Protein AF-A0A7W1AZU7-F1 (afdb_monomer_lite)

Secondary structure (DSSP, 8-state):
--HHHHHTTS-HHHHHHHHHHHHHHHHHHHHHHT-GGGHHHHHHHHHHHHHHHHHHHHHHTT--TT-SS--HHHHHHHHHHHHHHH-

pLDDT: mean 87.55, std 6.17, range [61.31, 94.06]

Foldseek 3Di:
DDPVVVLVPADPQQNVLVVVLVVLLVVQQVVLVVPVVCSLVSSLVSLQVQLVVLVVVCVVVVPDCDDPHDGSNNSSVVSVVVSVVSD

Sequence (87 aa):
MSFEQFWARLDTGSQLAMRRLGLRLASIIALAALSPGAFIAVLQTFLFLSAGLCGALALMMREQFRGRSLNHWDESVTLFGCWALIA

Radius of gyration: 14.22 Å; chains: 1; bounding box: 34×28×34 Å

Structure (mmCIF, N/CA/C/O backbone):
data_AF-A0A7W1AZU7-F1
#
_entry.id   AF-A0A7W1AZU7-F1
#
loop_
_atom_site.group_PDB
_atom_site.id
_atom_site.type_symbol
_atom_site.label_atom_id
_atom_site.label_alt_id
_atom_site.label_comp_id
_atom_site.label_asym_id
_atom_site.label_entity_id
_atom_site.label_seq_id
_atom_site.pdbx_PDB_ins_code
_atom_site.Cartn_x
_atom_site.Cartn_y
_atom_site.Cartn_z
_atom_site.occupancy
_atom_site.B_iso_or_equiv
_atom_site.auth_seq_id
_atom_site.auth_comp_id
_atom_site.auth_asym_id
_atom_site.auth_atom_id
_atom_site.pdbx_PDB_model_num
ATOM 1 N N . MET A 1 1 ? -22.163 15.168 -4.750 1.00 61.31 1 MET A N 1
ATOM 2 C CA . MET A 1 1 ? -21.588 15.355 -3.399 1.00 61.31 1 MET A CA 1
ATOM 3 C C . MET A 1 1 ? -20.151 15.806 -3.583 1.00 61.31 1 MET A C 1
ATOM 5 O O . MET A 1 1 ? -19.455 15.159 -4.353 1.00 61.31 1 MET A O 1
ATOM 9 N N . SER A 1 2 ? -19.741 16.934 -2.996 1.00 85.00 2 SER A N 1
ATOM 10 C CA . SER A 1 2 ? -18.371 17.445 -3.174 1.00 85.00 2 SER A CA 1
ATOM 11 C C . SER A 1 2 ? -17.370 16.639 -2.337 1.00 85.00 2 SER A C 1
ATOM 13 O O . SER A 1 2 ? -17.729 16.163 -1.259 1.00 85.00 2 SER A O 1
ATOM 15 N N . PHE A 1 3 ? -16.127 16.496 -2.808 1.00 78.56 3 PHE A N 1
ATOM 16 C CA . PHE A 1 3 ? -15.051 15.794 -2.093 1.00 78.56 3 PHE A CA 1
ATOM 17 C C . PHE A 1 3 ? -14.829 16.367 -0.686 1.00 78.56 3 PHE A C 1
ATOM 19 O O . PHE A 1 3 ? -14.742 15.621 0.282 1.00 78.56 3 PHE A O 1
ATOM 26 N N . GLU A 1 4 ? -14.869 17.692 -0.561 1.00 85.25 4 GLU A N 1
ATOM 27 C CA . GLU A 1 4 ? -14.779 18.419 0.712 1.00 85.25 4 GLU A CA 1
ATOM 28 C C . GLU A 1 4 ? -15.886 17.999 1.696 1.00 85.25 4 GLU A C 1
ATOM 30 O O . GLU A 1 4 ? -15.645 17.754 2.876 1.00 85.25 4 GLU A O 1
ATOM 35 N N . GLN A 1 5 ? -17.118 17.852 1.196 1.00 84.69 5 GLN A N 1
ATOM 36 C CA . GLN A 1 5 ? -18.277 17.450 2.001 1.00 84.69 5 GLN A CA 1
ATOM 37 C C . GLN A 1 5 ? -18.217 15.974 2.399 1.00 84.69 5 GLN A C 1
ATOM 39 O O . GLN A 1 5 ? -18.712 15.598 3.460 1.00 84.69 5 GLN A O 1
ATOM 44 N N . PHE A 1 6 ? -17.646 15.130 1.539 1.00 84.12 6 PHE A N 1
ATOM 45 C CA . PHE A 1 6 ? -17.374 13.734 1.855 1.00 84.12 6 PHE A CA 1
ATOM 46 C C . PHE A 1 6 ? -16.300 13.627 2.942 1.00 84.12 6 PHE A C 1
ATOM 48 O O . PHE A 1 6 ? -16.520 12.954 3.946 1.00 84.12 6 PHE A O 1
ATOM 55 N N . TRP A 1 7 ? -15.193 14.358 2.791 1.00 81.12 7 TRP A N 1
ATOM 56 C CA . TRP A 1 7 ? -14.097 14.379 3.754 1.00 81.12 7 TRP A CA 1
ATOM 57 C C . TRP A 1 7 ? -14.552 14.865 5.133 1.00 81.12 7 TRP A C 1
ATOM 59 O O . TRP A 1 7 ? -14.272 14.222 6.141 1.00 81.12 7 TRP A O 1
ATOM 69 N N . ALA A 1 8 ? -15.340 15.942 5.176 1.00 84.25 8 ALA A N 1
ATOM 70 C CA . ALA A 1 8 ? -15.891 16.490 6.414 1.00 84.25 8 ALA A CA 1
ATOM 71 C C . ALA A 1 8 ? -16.858 15.540 7.148 1.00 84.25 8 ALA A C 1
ATOM 73 O O . ALA A 1 8 ? -17.127 15.740 8.330 1.00 84.25 8 ALA A O 1
ATOM 74 N N . ARG A 1 9 ? -17.394 14.512 6.473 1.00 83.56 9 ARG A N 1
ATOM 75 C CA . ARG A 1 9 ? -18.275 13.500 7.082 1.00 83.56 9 ARG A CA 1
ATOM 76 C C . ARG A 1 9 ? -17.532 12.295 7.653 1.00 83.56 9 ARG A C 1
ATOM 78 O O . ARG A 1 9 ? -18.153 11.503 8.360 1.00 83.56 9 ARG A O 1
ATOM 85 N N . LEU A 1 10 ? -16.251 12.126 7.337 1.00 82.00 10 LEU A N 1
ATOM 86 C CA . LEU A 1 10 ? -15.451 11.020 7.850 1.00 82.00 10 LEU A CA 1
ATOM 87 C C . LEU A 1 10 ? -15.023 11.292 9.292 1.00 82.00 10 LEU A C 1
ATOM 89 O O . LEU A 1 10 ? -14.576 12.391 9.620 1.00 82.00 10 LEU A O 1
ATOM 93 N N . ASP A 1 11 ? -15.095 10.257 10.126 1.00 87.00 11 ASP A N 1
ATOM 94 C CA . ASP A 1 11 ? -14.458 10.246 11.442 1.00 87.00 11 ASP A CA 1
ATOM 95 C C . ASP A 1 11 ? -12.944 10.526 11.326 1.00 87.00 11 ASP A C 1
ATOM 97 O O . ASP A 1 11 ? -12.295 10.174 10.336 1.00 87.00 11 ASP A O 1
ATOM 101 N N . THR A 1 12 ? -12.366 11.134 12.362 1.00 85.62 12 THR A N 1
ATOM 102 C CA . THR A 1 12 ? -10.942 11.486 12.437 1.00 85.62 12 THR A CA 1
ATOM 103 C C . THR A 1 12 ? -10.029 10.274 12.219 1.00 85.62 12 THR A C 1
ATOM 105 O O . THR A 1 12 ? -9.004 10.391 11.543 1.00 85.62 12 THR A O 1
ATOM 108 N N . GLY A 1 13 ? -10.399 9.098 12.739 1.00 83.19 13 GLY A N 1
ATOM 109 C CA . GLY A 1 13 ? -9.664 7.850 12.519 1.00 83.19 13 GLY A CA 1
ATOM 110 C C . GLY A 1 13 ? -9.664 7.428 11.049 1.00 83.19 13 GLY A C 1
ATOM 111 O O . GLY A 1 13 ? -8.612 7.102 10.498 1.00 83.19 13 GLY A O 1
ATOM 112 N N . SER A 1 14 ? -10.812 7.549 10.381 1.00 84.12 14 SER A N 1
ATOM 113 C CA . SER A 1 14 ? -10.954 7.236 8.955 1.00 84.12 14 SER A CA 1
ATOM 114 C C . SER A 1 14 ? -10.168 8.197 8.063 1.00 84.12 14 SER A C 1
ATOM 116 O O . SER A 1 14 ? -9.531 7.769 7.101 1.00 84.12 14 SER A O 1
ATOM 118 N N . GLN A 1 15 ? -10.144 9.487 8.405 1.00 87.19 15 GLN A N 1
ATOM 119 C CA . GLN A 1 15 ? -9.318 10.477 7.709 1.00 87.19 15 GLN A CA 1
ATOM 120 C C . GLN A 1 15 ? -7.822 10.153 7.826 1.00 87.19 15 GLN A C 1
ATOM 122 O O . GLN A 1 15 ? -7.076 10.262 6.849 1.00 87.19 15 GLN A O 1
ATOM 127 N N . LEU A 1 16 ? -7.372 9.734 9.013 1.00 87.25 16 LEU A N 1
ATOM 128 C CA . LEU A 1 16 ? -5.984 9.341 9.247 1.00 87.25 16 LEU A CA 1
ATOM 129 C C . LEU A 1 16 ? -5.618 8.078 8.452 1.00 87.25 16 LEU A C 1
ATOM 131 O O . LEU A 1 16 ? -4.562 8.052 7.821 1.00 87.25 16 LEU A O 1
ATOM 135 N N . ALA A 1 17 ? -6.493 7.069 8.441 1.00 86.19 17 ALA A N 1
ATOM 136 C CA . ALA A 1 17 ? -6.315 5.850 7.653 1.00 86.19 17 ALA A CA 1
ATOM 137 C C . ALA A 1 17 ? -6.210 6.161 6.152 1.00 86.19 17 ALA A C 1
ATOM 139 O O . ALA A 1 17 ? -5.244 5.766 5.503 1.00 86.19 17 ALA A O 1
ATOM 140 N N . MET A 1 18 ? -7.117 6.983 5.610 1.00 87.75 18 MET A N 1
ATOM 141 C CA . MET A 1 18 ? -7.046 7.413 4.207 1.00 87.75 18 MET A CA 1
ATOM 142 C C . MET A 1 18 ? -5.745 8.156 3.883 1.00 87.75 18 MET A C 1
ATOM 144 O O . MET A 1 18 ? -5.132 7.899 2.848 1.00 87.75 18 MET A O 1
ATOM 148 N N . ARG A 1 19 ? -5.281 9.048 4.770 1.00 89.44 19 ARG A N 1
ATOM 149 C CA . ARG A 1 19 ? -3.996 9.745 4.592 1.00 89.44 19 ARG A CA 1
ATOM 150 C C . ARG A 1 19 ? -2.816 8.775 4.585 1.00 89.44 19 ARG A C 1
ATOM 152 O O . ARG A 1 19 ? -1.958 8.883 3.712 1.00 89.44 19 ARG A O 1
ATOM 159 N N . ARG A 1 20 ? -2.766 7.818 5.519 1.00 89.69 20 ARG A N 1
ATOM 160 C CA . ARG A 1 20 ? -1.706 6.794 5.570 1.00 89.69 20 ARG A CA 1
ATOM 161 C C . ARG A 1 20 ? -1.713 5.905 4.334 1.00 89.69 20 ARG A C 1
ATOM 163 O O . ARG A 1 20 ? -0.653 5.671 3.758 1.00 89.69 20 ARG A O 1
ATOM 170 N N . LEU A 1 21 ? -2.890 5.449 3.914 1.00 90.31 21 LEU A N 1
ATOM 171 C CA . LEU A 1 21 ? -3.062 4.645 2.709 1.00 90.31 21 LEU A CA 1
ATOM 172 C C . LEU A 1 21 ? -2.584 5.404 1.465 1.00 90.31 21 LEU A C 1
ATOM 174 O O . LEU A 1 21 ? -1.806 4.864 0.682 1.00 90.31 21 LEU A O 1
ATOM 178 N N . GLY A 1 22 ? -2.983 6.672 1.325 1.00 90.94 22 GLY A N 1
ATOM 179 C CA . GLY A 1 22 ? -2.541 7.538 0.233 1.00 90.94 22 GLY A CA 1
ATOM 180 C C . GLY A 1 22 ? -1.025 7.737 0.212 1.00 90.94 22 GLY A C 1
ATOM 181 O O . GLY A 1 22 ? -0.402 7.583 -0.836 1.00 90.94 22 GLY A O 1
ATOM 182 N N . LEU A 1 23 ? -0.408 8.003 1.369 1.00 92.94 23 LEU A N 1
ATOM 183 C CA . LEU A 1 23 ? 1.048 8.142 1.485 1.00 92.94 23 LEU A CA 1
ATOM 184 C C . LEU A 1 23 ? 1.787 6.845 1.134 1.00 92.94 23 LEU A C 1
ATOM 186 O O . LEU A 1 23 ? 2.803 6.896 0.437 1.00 92.94 23 LEU A O 1
ATOM 190 N N . ARG A 1 24 ? 1.279 5.681 1.563 1.00 90.94 24 ARG A N 1
ATOM 191 C CA . ARG A 1 24 ? 1.849 4.377 1.187 1.00 90.94 24 ARG A CA 1
ATOM 192 C C . ARG A 1 24 ? 1.767 4.153 -0.316 1.00 90.94 24 ARG A C 1
ATOM 194 O O . ARG A 1 24 ? 2.789 3.854 -0.920 1.00 90.94 24 ARG A O 1
ATOM 201 N N . LEU A 1 25 ? 0.595 4.343 -0.924 1.00 90.06 25 LEU A N 1
ATOM 202 C CA . LEU A 1 25 ? 0.417 4.188 -2.372 1.00 90.06 25 LEU A CA 1
ATOM 203 C C . LEU A 1 25 ? 1.342 5.121 -3.159 1.00 90.06 25 LEU A C 1
ATOM 205 O O . LEU A 1 25 ? 2.031 4.664 -4.067 1.00 90.06 25 LEU A O 1
ATOM 209 N N . ALA A 1 26 ? 1.427 6.396 -2.772 1.00 93.56 26 ALA A N 1
ATOM 210 C CA . ALA A 1 26 ? 2.334 7.353 -3.401 1.00 93.56 26 ALA A CA 1
ATOM 211 C C . ALA A 1 26 ? 3.802 6.909 -3.294 1.00 93.56 26 ALA A C 1
ATOM 213 O O . ALA A 1 26 ? 4.534 6.962 -4.280 1.00 93.56 26 ALA A O 1
ATOM 214 N N . SER A 1 27 ? 4.215 6.410 -2.125 1.00 92.88 27 SER A N 1
ATOM 215 C CA . SER A 1 27 ? 5.576 5.904 -1.899 1.00 92.88 27 SER A CA 1
ATOM 216 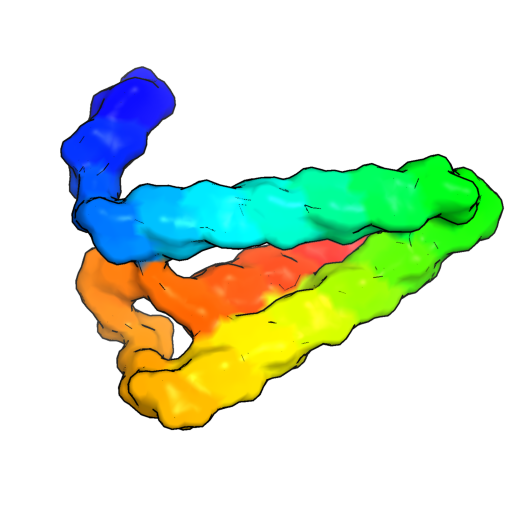C C . SER A 1 27 ? 5.876 4.668 -2.749 1.00 92.88 27 SER A C 1
ATOM 218 O O . SER A 1 27 ? 6.934 4.586 -3.363 1.00 92.88 27 SER A O 1
ATOM 220 N N . ILE A 1 28 ? 4.935 3.725 -2.831 1.00 92.81 28 ILE A N 1
ATOM 221 C CA . ILE A 1 28 ? 5.061 2.499 -3.630 1.00 92.81 28 ILE A CA 1
ATOM 222 C C . ILE A 1 28 ? 5.182 2.835 -5.123 1.00 92.81 28 ILE A C 1
ATOM 224 O O . ILE A 1 28 ? 6.063 2.307 -5.799 1.00 92.81 28 ILE A O 1
ATOM 228 N N . ILE A 1 29 ? 4.351 3.752 -5.627 1.00 92.38 29 ILE A N 1
ATOM 229 C CA . ILE A 1 29 ? 4.405 4.211 -7.022 1.00 92.38 29 ILE A CA 1
ATOM 230 C C . ILE A 1 29 ? 5.728 4.930 -7.304 1.00 92.38 29 ILE A C 1
ATOM 232 O O . ILE A 1 29 ? 6.362 4.656 -8.321 1.00 92.38 29 ILE A O 1
ATOM 236 N N . ALA A 1 30 ? 6.169 5.814 -6.405 1.00 93.38 30 ALA A N 1
ATOM 237 C CA . ALA A 1 30 ? 7.434 6.528 -6.551 1.00 93.38 30 ALA A CA 1
ATOM 238 C C . ALA A 1 30 ? 8.631 5.567 -6.587 1.00 93.38 30 ALA A C 1
ATOM 240 O O . ALA A 1 30 ? 9.504 5.715 -7.437 1.00 93.38 30 ALA A O 1
ATOM 241 N N . LEU A 1 31 ? 8.650 4.550 -5.719 1.00 89.94 31 LEU A N 1
ATOM 242 C CA . LEU A 1 31 ? 9.689 3.518 -5.714 1.00 89.94 31 LEU A CA 1
ATOM 243 C C . LEU A 1 31 ? 9.658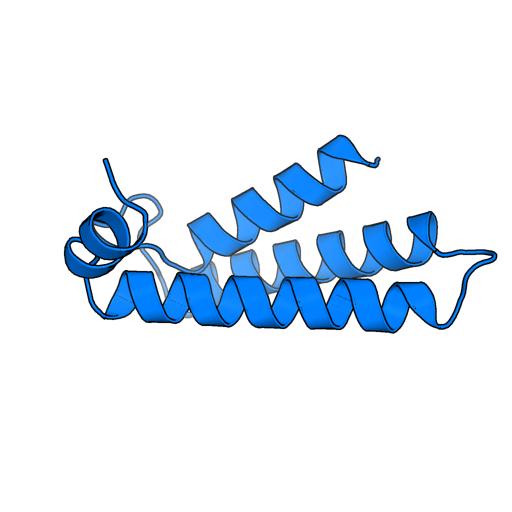 2.665 -6.983 1.00 89.94 31 LEU A C 1
ATOM 245 O O . LEU A 1 31 ? 10.707 2.403 -7.565 1.00 89.94 31 LEU A O 1
ATOM 249 N N . ALA A 1 32 ? 8.471 2.265 -7.443 1.00 90.69 32 ALA A N 1
ATOM 250 C CA . ALA A 1 32 ? 8.331 1.521 -8.689 1.00 90.69 32 ALA A CA 1
ATOM 251 C C . ALA A 1 32 ? 8.833 2.338 -9.890 1.00 90.69 32 ALA A C 1
ATOM 253 O O . ALA A 1 32 ? 9.513 1.796 -10.761 1.00 90.69 32 ALA A O 1
ATOM 254 N N . ALA A 1 33 ? 8.574 3.651 -9.913 1.00 92.31 33 ALA A N 1
ATOM 255 C CA . ALA A 1 33 ? 9.011 4.552 -10.980 1.00 92.31 33 ALA A CA 1
ATOM 256 C C . ALA A 1 33 ? 10.543 4.655 -11.114 1.00 92.31 33 ALA A C 1
ATOM 258 O O . ALA A 1 33 ? 11.033 4.965 -12.198 1.00 92.31 33 ALA A O 1
ATOM 259 N N . LEU A 1 34 ? 11.306 4.344 -10.057 1.00 91.25 34 LEU A N 1
ATOM 260 C CA . LEU A 1 34 ? 12.773 4.292 -10.109 1.00 91.25 34 LEU A CA 1
ATOM 261 C C . LEU A 1 34 ? 13.310 3.105 -10.922 1.00 91.25 34 LEU A C 1
ATOM 263 O O . LEU A 1 34 ? 14.481 3.109 -11.296 1.00 91.25 34 LEU A O 1
ATOM 267 N N . SER A 1 35 ? 12.480 2.101 -11.217 1.00 87.44 35 SER A N 1
ATOM 268 C CA . SER A 1 35 ? 12.848 0.950 -12.046 1.00 87.44 35 SER A CA 1
ATOM 269 C C . SER A 1 35 ? 11.835 0.744 -13.178 1.00 87.44 35 SER A C 1
ATOM 271 O O . SER A 1 35 ? 11.011 -0.171 -13.118 1.00 87.44 35 SER A O 1
ATOM 273 N N . PRO A 1 36 ? 11.876 1.564 -14.248 1.00 82.50 36 PRO A N 1
ATOM 274 C CA . PRO A 1 36 ? 10.880 1.516 -15.321 1.00 82.50 36 PRO A CA 1
ATOM 275 C C . PRO A 1 36 ? 10.787 0.145 -16.002 1.00 82.50 36 PRO A C 1
ATOM 277 O O . PRO A 1 36 ? 9.696 -0.315 -16.324 1.00 82.50 36 PRO A O 1
ATOM 280 N N . GLY A 1 37 ? 11.926 -0.541 -16.166 1.00 86.44 37 GLY A N 1
ATOM 281 C CA . GLY A 1 37 ? 11.996 -1.863 -16.798 1.00 86.44 37 GLY A CA 1
ATOM 282 C C . GLY A 1 37 ? 11.364 -2.994 -15.980 1.00 86.44 37 GLY A C 1
ATOM 283 O O . GLY A 1 37 ? 11.061 -4.045 -16.534 1.00 86.44 37 GLY A O 1
ATOM 284 N N . ALA A 1 38 ? 11.134 -2.780 -14.682 1.00 89.94 38 ALA A N 1
ATOM 285 C CA . ALA A 1 38 ? 10.481 -3.736 -13.792 1.00 89.94 38 ALA A CA 1
ATOM 286 C C . ALA A 1 38 ? 9.308 -3.102 -13.027 1.00 89.94 38 ALA A C 1
ATOM 288 O O . ALA A 1 38 ? 8.901 -3.632 -11.994 1.00 89.94 38 ALA A O 1
ATOM 289 N N . PHE A 1 39 ? 8.760 -1.985 -13.523 1.00 89.81 39 PHE A N 1
ATOM 290 C CA . PHE A 1 39 ? 7.797 -1.152 -12.798 1.00 89.81 39 PHE A CA 1
ATOM 291 C C . PHE A 1 39 ? 6.636 -1.975 -12.239 1.00 89.81 39 PHE A C 1
ATOM 293 O O . PHE A 1 39 ? 6.376 -1.933 -11.041 1.00 89.81 39 PHE A O 1
ATOM 300 N N . ILE A 1 40 ? 5.985 -2.778 -13.088 1.00 90.38 40 ILE A N 1
ATOM 301 C CA . ILE A 1 40 ? 4.826 -3.591 -12.696 1.00 90.38 40 ILE A CA 1
ATOM 302 C C . ILE A 1 40 ? 5.210 -4.659 -11.666 1.00 90.38 40 ILE A C 1
ATOM 304 O O . ILE A 1 40 ? 4.524 -4.789 -10.659 1.00 90.38 40 ILE A O 1
ATOM 308 N N . ALA A 1 41 ? 6.325 -5.369 -11.856 1.00 90.88 41 ALA A N 1
ATOM 309 C CA . ALA A 1 41 ? 6.768 -6.409 -10.924 1.00 90.88 41 ALA A CA 1
ATOM 310 C C . ALA A 1 41 ? 7.145 -5.832 -9.545 1.00 90.88 41 ALA A C 1
ATOM 312 O O . ALA A 1 41 ? 6.797 -6.391 -8.501 1.00 90.88 41 ALA A O 1
ATOM 313 N N . VAL A 1 42 ? 7.820 -4.678 -9.531 1.00 91.31 42 VAL A N 1
ATOM 314 C CA . VAL A 1 42 ? 8.157 -3.940 -8.306 1.00 91.31 42 VAL A CA 1
ATOM 315 C C . VAL A 1 42 ? 6.876 -3.457 -7.628 1.00 91.31 42 VAL A C 1
ATOM 317 O O . VAL A 1 42 ? 6.681 -3.702 -6.438 1.00 91.31 42 VAL A O 1
ATOM 320 N N . LEU A 1 43 ? 5.966 -2.846 -8.389 1.00 92.50 43 LEU A N 1
ATOM 321 C CA . LEU A 1 43 ? 4.685 -2.353 -7.892 1.00 92.50 43 LEU A CA 1
ATOM 322 C C . LEU A 1 43 ? 3.848 -3.479 -7.271 1.00 92.50 43 LEU A C 1
ATOM 324 O O . LEU A 1 43 ? 3.377 -3.336 -6.144 1.00 92.50 43 LEU A O 1
ATOM 328 N N . GLN A 1 44 ? 3.723 -4.616 -7.959 1.00 92.31 44 GLN A N 1
ATOM 329 C CA . GLN A 1 44 ? 3.039 -5.808 -7.459 1.00 92.31 44 GLN A CA 1
ATOM 330 C C . GLN A 1 44 ? 3.653 -6.290 -6.139 1.00 92.31 44 GLN A C 1
ATOM 332 O O . GLN A 1 44 ? 2.941 -6.492 -5.156 1.00 92.31 44 GLN A O 1
ATOM 337 N N . THR A 1 45 ? 4.978 -6.427 -6.085 1.00 93.00 45 THR A N 1
ATOM 338 C CA . THR A 1 45 ? 5.682 -6.912 -4.888 1.00 93.00 45 THR A CA 1
ATOM 339 C C . THR A 1 45 ? 5.443 -5.995 -3.689 1.00 93.00 45 THR A C 1
ATOM 341 O O . THR A 1 45 ? 5.087 -6.459 -2.603 1.00 93.00 45 THR A O 1
ATOM 344 N N . PHE A 1 46 ? 5.583 -4.681 -3.876 1.00 92.88 46 PHE A N 1
ATOM 345 C CA . PHE A 1 46 ? 5.383 -3.708 -2.804 1.00 92.88 46 PHE A CA 1
ATOM 346 C C . PHE A 1 46 ? 3.922 -3.604 -2.356 1.00 92.88 46 PHE A C 1
ATOM 348 O O . PHE A 1 46 ? 3.673 -3.456 -1.155 1.00 92.88 46 PHE A O 1
ATOM 355 N N . LEU A 1 47 ? 2.957 -3.716 -3.276 1.00 92.38 47 LEU A N 1
ATOM 356 C CA . LEU A 1 47 ? 1.533 -3.765 -2.933 1.00 92.38 47 LEU A CA 1
ATOM 357 C C . LEU A 1 47 ? 1.205 -5.010 -2.107 1.00 92.38 47 LEU A C 1
ATOM 359 O O . LEU A 1 47 ? 0.574 -4.885 -1.059 1.00 92.38 47 LEU A O 1
ATOM 363 N N . PHE A 1 48 ? 1.685 -6.184 -2.524 1.00 92.62 48 PHE A N 1
ATOM 364 C CA . PHE A 1 48 ? 1.446 -7.441 -1.815 1.00 92.62 48 PHE A CA 1
ATOM 365 C C . PHE A 1 48 ? 2.056 -7.431 -0.407 1.00 92.62 48 PHE A C 1
ATOM 367 O O . PHE A 1 48 ? 1.372 -7.735 0.572 1.00 92.62 48 PHE A O 1
ATOM 374 N N . LEU A 1 49 ? 3.317 -7.003 -0.275 1.00 93.06 49 LEU A N 1
ATOM 375 C CA . LEU A 1 49 ? 3.981 -6.871 1.027 1.00 93.06 49 LEU A CA 1
ATOM 376 C C . LEU A 1 49 ? 3.258 -5.875 1.939 1.00 93.06 49 LEU A C 1
ATOM 378 O O . LEU A 1 49 ? 3.056 -6.152 3.121 1.00 93.06 49 LEU A O 1
ATOM 382 N N . SER A 1 50 ? 2.830 -4.733 1.397 1.00 90.69 50 SER A N 1
ATOM 383 C CA . SER A 1 50 ? 2.107 -3.718 2.169 1.00 90.69 50 SER A CA 1
ATOM 384 C C . SER A 1 50 ? 0.724 -4.205 2.603 1.00 90.69 50 SER A C 1
ATOM 386 O O . SER A 1 50 ? 0.322 -3.948 3.738 1.00 90.69 50 SER A O 1
ATOM 388 N N . ALA A 1 51 ? 0.015 -4.942 1.743 1.00 90.94 51 ALA A N 1
ATOM 389 C CA . ALA A 1 51 ? -1.261 -5.565 2.079 1.00 90.94 51 ALA A CA 1
ATOM 390 C C . ALA A 1 51 ? -1.099 -6.583 3.217 1.00 90.94 51 ALA A C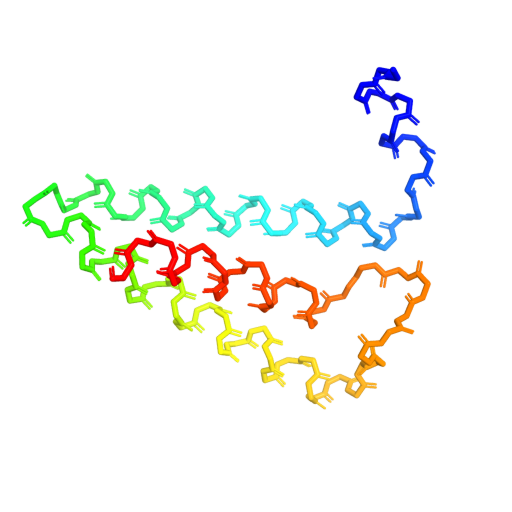 1
ATOM 392 O O . ALA A 1 51 ? -1.855 -6.539 4.192 1.00 90.94 51 ALA A O 1
ATOM 393 N N . GLY A 1 52 ? -0.076 -7.440 3.133 1.00 91.69 52 GLY A N 1
ATOM 394 C CA . GLY A 1 52 ? 0.267 -8.405 4.178 1.00 91.69 52 GLY A CA 1
ATOM 395 C C . GLY A 1 52 ? 0.634 -7.736 5.503 1.00 91.69 52 GLY A C 1
ATOM 396 O O . GLY A 1 52 ? 0.126 -8.132 6.550 1.00 91.69 52 GLY A O 1
ATOM 397 N N . LEU A 1 53 ? 1.442 -6.671 5.468 1.00 91.12 53 LEU A N 1
ATOM 398 C CA . LEU A 1 53 ? 1.795 -5.881 6.654 1.00 91.12 53 LEU A CA 1
ATOM 399 C C . LEU A 1 53 ? 0.567 -5.248 7.314 1.00 91.12 53 LEU A C 1
ATOM 401 O O . LEU A 1 53 ? 0.456 -5.283 8.537 1.00 91.12 53 LEU A O 1
ATOM 405 N N . CYS A 1 54 ? -0.366 -4.700 6.533 1.00 89.38 54 CYS A N 1
ATOM 406 C CA . CYS A 1 54 ? -1.605 -4.144 7.080 1.00 89.38 54 CYS A CA 1
ATOM 407 C C . CYS A 1 54 ? -2.462 -5.234 7.733 1.00 89.38 54 CYS A C 1
ATOM 409 O O . CYS A 1 54 ? -2.929 -5.042 8.851 1.00 89.38 54 CYS A O 1
ATOM 411 N N . GLY A 1 55 ? -2.593 -6.403 7.100 1.00 88.94 55 GLY A N 1
ATOM 412 C CA . GLY A 1 55 ? -3.307 -7.539 7.691 1.00 88.94 55 GLY A CA 1
ATOM 413 C C . GLY A 1 55 ? -2.653 -8.029 8.988 1.00 88.94 55 GLY A C 1
ATOM 414 O O . GLY A 1 55 ? -3.337 -8.271 9.981 1.00 88.94 55 GLY A O 1
ATOM 415 N N . ALA A 1 56 ? -1.321 -8.105 9.026 1.00 90.19 56 ALA A N 1
ATOM 416 C CA . ALA A 1 56 ? -0.577 -8.470 10.229 1.00 90.19 56 ALA A CA 1
ATOM 417 C C . ALA A 1 56 ? -0.765 -7.443 11.357 1.00 90.19 56 ALA A C 1
ATOM 419 O O . ALA A 1 56 ? -1.029 -7.826 12.496 1.00 90.19 56 ALA A O 1
ATOM 420 N N . LEU A 1 57 ? -0.689 -6.144 11.052 1.00 88.81 57 LEU A N 1
ATOM 421 C CA . LEU A 1 57 ? -0.940 -5.079 12.026 1.00 88.81 57 LEU A CA 1
ATOM 422 C C . LEU A 1 57 ? -2.375 -5.117 12.554 1.00 88.81 57 LEU A C 1
ATOM 424 O O . LEU A 1 57 ? -2.570 -5.001 13.762 1.00 88.81 57 LEU A O 1
ATOM 428 N N . ALA A 1 58 ? -3.356 -5.355 11.684 1.00 89.06 58 ALA A N 1
ATOM 429 C CA . ALA A 1 58 ? -4.755 -5.491 12.072 1.00 89.06 58 ALA A CA 1
ATOM 430 C C . ALA A 1 58 ? -4.956 -6.645 13.072 1.00 89.06 58 ALA A C 1
ATOM 432 O O . ALA A 1 58 ? -5.664 -6.497 14.071 1.00 89.06 58 ALA A O 1
ATOM 433 N N . LEU A 1 59 ? -4.270 -7.775 12.855 1.00 88.62 59 LEU A N 1
ATOM 434 C CA . LEU A 1 59 ? -4.254 -8.909 13.784 1.00 88.62 59 LEU A CA 1
ATOM 435 C C . LEU A 1 59 ? -3.561 -8.564 15.110 1.00 88.62 59 LEU A C 1
ATOM 437 O O . LEU A 1 59 ? -4.104 -8.859 16.176 1.00 88.62 59 LEU A O 1
ATOM 441 N N . MET A 1 60 ? -2.388 -7.923 15.064 1.00 91.31 60 MET A N 1
ATOM 442 C CA . MET A 1 60 ? -1.627 -7.545 16.264 1.00 91.31 60 MET A CA 1
ATOM 443 C C . MET A 1 60 ? -2.382 -6.534 17.131 1.00 91.31 60 MET A C 1
ATOM 445 O O . MET A 1 60 ? -2.407 -6.670 18.353 1.00 91.31 60 MET A O 1
ATOM 449 N N . MET A 1 61 ? -3.035 -5.554 16.506 1.00 86.12 61 MET A N 1
ATOM 450 C CA . MET A 1 61 ? -3.851 -4.545 17.186 1.00 86.12 61 MET A CA 1
ATOM 451 C C . MET A 1 61 ? -5.257 -5.050 17.545 1.00 86.12 61 MET A C 1
ATOM 453 O O . MET A 1 61 ? -6.020 -4.319 18.172 1.00 86.12 61 MET A O 1
ATOM 457 N N . ARG A 1 62 ? -5.591 -6.304 17.197 1.00 84.88 62 ARG A N 1
ATOM 458 C CA . ARG A 1 62 ? -6.912 -6.923 17.404 1.00 84.88 62 ARG A CA 1
ATOM 459 C C . ARG A 1 62 ? -8.054 -6.049 16.885 1.00 84.88 62 ARG A C 1
ATOM 461 O O . ARG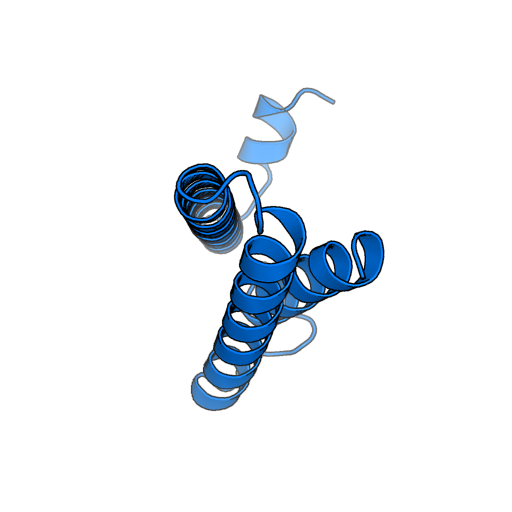 A 1 62 ? -9.097 -5.910 17.525 1.00 84.88 62 ARG A O 1
ATOM 468 N N . GLU A 1 63 ? -7.846 -5.448 15.721 1.00 85.62 63 GLU A N 1
ATOM 469 C CA . GLU A 1 63 ? -8.833 -4.573 15.108 1.00 85.62 63 GLU A CA 1
ATOM 470 C C . GLU A 1 63 ? -10.045 -5.374 14.629 1.00 85.62 63 GLU A C 1
ATOM 472 O O . GLU A 1 63 ? -9.929 -6.481 14.095 1.00 85.62 63 GLU A O 1
ATOM 477 N N . GLN A 1 64 ? -11.236 -4.804 14.815 1.00 82.12 64 GLN A N 1
ATOM 478 C CA . GLN A 1 64 ? -12.468 -5.408 14.321 1.00 82.12 64 GLN A CA 1
ATOM 479 C C . GLN A 1 64 ? -12.500 -5.376 12.792 1.00 82.12 64 GLN A C 1
ATOM 481 O O . GLN A 1 64 ? -12.361 -4.320 12.189 1.00 82.12 64 GLN A O 1
ATOM 486 N N . PHE A 1 65 ? -12.796 -6.511 12.161 1.00 69.88 65 PHE A N 1
ATOM 487 C CA . PHE A 1 65 ? -12.929 -6.617 10.700 1.00 69.88 65 PHE A CA 1
ATOM 488 C C . PHE A 1 65 ? -13.999 -5.700 10.078 1.00 69.88 65 PHE A C 1
ATOM 490 O O . PHE A 1 65 ? -13.947 -5.419 8.888 1.00 69.88 65 PHE A O 1
ATOM 497 N N . ARG A 1 66 ? -14.999 -5.267 10.855 1.00 66.88 66 ARG A N 1
ATOM 498 C CA . ARG A 1 66 ? -16.085 -4.375 10.416 1.00 66.88 66 ARG A CA 1
ATOM 499 C C . ARG A 1 66 ? -16.381 -3.346 11.502 1.00 66.88 66 ARG A C 1
ATOM 501 O O . ARG A 1 66 ? -17.345 -3.473 12.255 1.00 66.88 66 ARG A O 1
ATOM 508 N N . GLY A 1 67 ? -15.494 -2.364 11.616 1.00 68.56 67 GLY A N 1
ATOM 509 C CA . GLY A 1 67 ? -15.649 -1.230 12.522 1.00 68.56 67 GLY A CA 1
ATOM 510 C C . GLY A 1 67 ? -16.489 -0.099 11.922 1.00 68.56 67 GLY A C 1
ATOM 511 O O . GLY A 1 67 ? -16.763 -0.062 10.727 1.00 68.56 67 GLY A O 1
ATOM 512 N N . ARG A 1 68 ? -16.872 0.870 12.764 1.00 70.56 68 ARG A N 1
ATOM 513 C CA . ARG A 1 68 ? -17.474 2.143 12.313 1.00 70.56 68 ARG A CA 1
ATOM 514 C C . ARG A 1 68 ? -16.475 3.079 11.618 1.00 70.56 68 ARG A C 1
ATOM 516 O O . ARG A 1 68 ? -16.908 4.057 11.021 1.00 70.56 68 ARG A O 1
ATOM 523 N N . SER A 1 69 ? -15.177 2.805 11.733 1.00 81.00 69 SER A N 1
ATOM 524 C CA . SER A 1 69 ? -14.094 3.609 11.167 1.00 81.00 69 SER A CA 1
ATOM 525 C C . SER A 1 69 ? -13.140 2.715 10.380 1.00 81.00 69 SER A C 1
ATOM 527 O O . SER A 1 69 ? -12.956 1.555 10.758 1.00 81.00 69 SER A O 1
ATOM 529 N N . LEU A 1 70 ? -12.560 3.264 9.309 1.00 82.69 70 LEU A N 1
ATOM 530 C CA . LEU A 1 70 ? -11.558 2.590 8.486 1.00 82.69 70 LEU A CA 1
ATOM 531 C C . LEU A 1 70 ? -10.336 2.215 9.323 1.00 82.69 70 LEU A C 1
ATOM 533 O O . LEU A 1 70 ? -9.811 3.040 10.078 1.00 82.69 70 LEU A O 1
ATOM 537 N N . ASN A 1 71 ? -9.863 0.987 9.152 1.00 87.19 71 ASN A N 1
ATOM 538 C CA . ASN A 1 71 ? -8.729 0.452 9.894 1.00 87.19 71 ASN A CA 1
ATOM 539 C C . ASN A 1 71 ? -7.748 -0.316 8.990 1.00 87.19 71 ASN A C 1
ATOM 541 O O . ASN A 1 71 ? -7.818 -0.237 7.761 1.00 87.19 71 ASN A O 1
ATOM 545 N N . HIS A 1 72 ? -6.796 -1.040 9.584 1.00 88.00 72 HIS A N 1
ATOM 546 C CA . HIS A 1 72 ? -5.764 -1.733 8.816 1.00 88.00 72 HIS A CA 1
ATOM 547 C C . HIS A 1 72 ? -6.317 -2.915 8.003 1.00 88.00 72 HIS A C 1
ATOM 549 O O . HIS A 1 72 ? -5.692 -3.300 7.012 1.00 88.00 72 HIS A O 1
ATOM 555 N N . TRP A 1 73 ? -7.491 -3.461 8.347 1.00 88.94 73 TRP A N 1
ATOM 556 C CA . TRP A 1 73 ? -8.176 -4.432 7.488 1.00 88.94 73 TRP A CA 1
ATOM 557 C C . TRP A 1 73 ? -8.624 -3.792 6.176 1.00 88.94 73 TRP A C 1
ATOM 559 O O . TRP A 1 73 ? -8.362 -4.354 5.112 1.00 88.94 73 TRP A O 1
ATOM 569 N N . ASP A 1 74 ? -9.227 -2.603 6.228 1.00 88.38 74 ASP A N 1
ATOM 570 C CA . ASP A 1 74 ? -9.653 -1.877 5.026 1.00 88.38 74 ASP A CA 1
ATOM 571 C C . ASP A 1 74 ? -8.454 -1.469 4.155 1.00 88.38 74 ASP A C 1
ATOM 573 O O . ASP A 1 74 ? -8.491 -1.599 2.927 1.00 88.38 74 ASP A O 1
ATOM 577 N N . GLU A 1 75 ? -7.357 -1.028 4.785 1.00 88.69 75 GLU A N 1
ATOM 578 C CA . GLU A 1 75 ? -6.096 -0.732 4.092 1.00 88.69 75 GLU A CA 1
ATOM 579 C C . GLU A 1 75 ? -5.540 -1.991 3.399 1.00 88.69 75 GLU A C 1
ATOM 581 O O . GLU A 1 75 ? -5.177 -1.937 2.223 1.00 88.69 75 GLU A O 1
ATOM 586 N N . SER A 1 76 ? -5.523 -3.136 4.095 1.00 90.94 76 SER A N 1
ATOM 587 C CA . SER A 1 76 ? -5.048 -4.420 3.562 1.00 90.94 76 SER A CA 1
ATOM 588 C C . SER A 1 76 ? -5.859 -4.876 2.349 1.00 90.94 76 SER A C 1
ATOM 590 O O . SER A 1 76 ? -5.280 -5.171 1.303 1.00 90.94 76 SER A O 1
ATOM 592 N N . VAL A 1 77 ? -7.192 -4.865 2.453 1.00 92.25 77 VAL A N 1
ATOM 593 C CA . VAL A 1 77 ? -8.098 -5.265 1.364 1.00 92.25 77 VAL A CA 1
ATOM 594 C C . VAL A 1 77 ? -7.945 -4.344 0.159 1.00 92.25 77 VAL A C 1
ATOM 596 O O . VAL A 1 77 ? -7.906 -4.825 -0.971 1.00 92.25 77 VAL A O 1
ATOM 599 N N . THR A 1 78 ? -7.807 -3.034 0.378 1.00 92.00 78 THR A N 1
ATOM 600 C CA . THR A 1 78 ? -7.632 -2.072 -0.719 1.00 92.00 78 THR A CA 1
ATOM 601 C C . THR A 1 78 ? -6.316 -2.306 -1.458 1.00 92.00 78 THR A C 1
ATOM 603 O O . THR A 1 78 ? -6.300 -2.375 -2.685 1.00 92.00 78 THR A O 1
ATOM 606 N N . LEU A 1 79 ? -5.210 -2.480 -0.728 1.00 91.12 79 LEU A N 1
ATOM 607 C CA . LEU A 1 79 ? -3.897 -2.748 -1.320 1.00 91.12 79 LEU A CA 1
ATOM 608 C C . LEU A 1 79 ? -3.868 -4.089 -2.059 1.00 91.12 79 LEU A C 1
ATOM 610 O O . LEU A 1 79 ? -3.319 -4.171 -3.157 1.00 91.12 79 LEU A O 1
ATOM 614 N N . PHE A 1 80 ? -4.496 -5.118 -1.489 1.00 91.62 80 PHE A N 1
ATOM 615 C CA . PHE A 1 80 ? -4.626 -6.421 -2.131 1.00 91.62 80 PHE A CA 1
ATOM 616 C C . PHE A 1 80 ? -5.511 -6.360 -3.382 1.00 91.62 80 PHE A C 1
ATOM 618 O O . PHE A 1 80 ?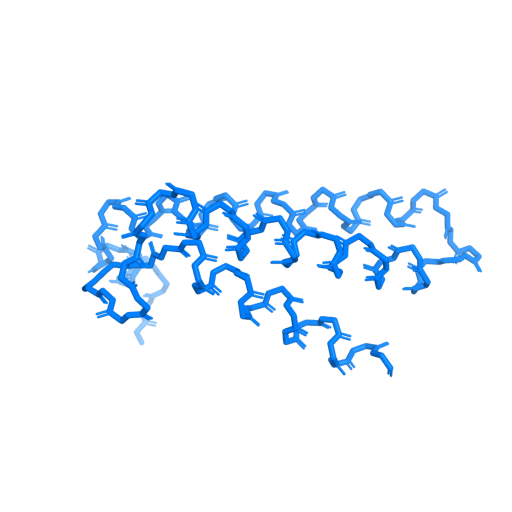 -5.183 -6.970 -4.394 1.00 91.62 80 PHE A O 1
ATOM 625 N N . GLY A 1 81 ? -6.594 -5.580 -3.353 1.00 92.44 81 GLY A N 1
ATOM 626 C CA . GLY A 1 81 ? -7.435 -5.319 -4.520 1.00 92.44 81 GLY A CA 1
ATOM 627 C C . GLY A 1 81 ? -6.665 -4.617 -5.638 1.00 92.44 81 GLY A C 1
ATOM 628 O O . GLY A 1 81 ? -6.729 -5.048 -6.785 1.00 92.44 81 GLY A O 1
ATOM 629 N N . CYS A 1 82 ? -5.869 -3.594 -5.307 1.00 90.56 82 CYS A N 1
ATOM 630 C CA . CYS A 1 82 ? -4.978 -2.949 -6.273 1.00 90.56 82 CYS A CA 1
ATOM 631 C C . CYS A 1 82 ? -3.957 -3.929 -6.854 1.00 90.56 82 CYS A C 1
ATOM 633 O O . CYS A 1 82 ? -3.731 -3.903 -8.057 1.00 90.56 82 CYS A O 1
ATOM 635 N N . TRP A 1 83 ? -3.366 -4.792 -6.021 1.00 94.06 83 TRP A N 1
ATOM 636 C CA 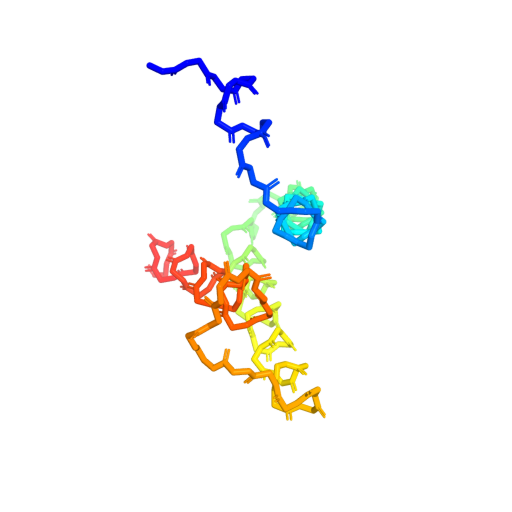. TRP A 1 83 ? -2.461 -5.844 -6.478 1.00 94.06 83 TRP A CA 1
ATOM 637 C C . TRP A 1 83 ? -3.157 -6.796 -7.455 1.00 94.06 83 TRP A C 1
ATOM 639 O O . TRP A 1 83 ? -2.657 -6.993 -8.554 1.00 94.06 83 TRP A O 1
ATOM 649 N N . ALA A 1 84 ? -4.334 -7.315 -7.099 1.00 91.38 84 ALA A N 1
ATOM 650 C CA . ALA A 1 84 ? -5.089 -8.257 -7.922 1.00 91.38 84 ALA A CA 1
ATOM 651 C C . ALA A 1 84 ? -5.536 -7.663 -9.269 1.00 91.38 84 ALA A C 1
ATOM 653 O O . ALA A 1 84 ? -5.660 -8.393 -10.246 1.00 91.38 84 ALA A O 1
ATOM 654 N N . LEU A 1 85 ? -5.768 -6.348 -9.337 1.00 92.62 85 LEU A N 1
ATOM 655 C CA . LEU A 1 85 ? -6.114 -5.652 -10.581 1.00 92.62 85 LEU A CA 1
ATOM 656 C C . LEU A 1 85 ? -4.950 -5.554 -11.571 1.00 92.62 85 LEU A C 1
ATOM 658 O O . LEU A 1 85 ? -5.190 -5.408 -12.767 1.00 92.62 85 LEU A O 1
ATOM 662 N N . ILE A 1 86 ? -3.714 -5.579 -11.077 1.00 88.38 86 ILE A N 1
ATOM 663 C CA . ILE A 1 86 ? -2.506 -5.471 -11.902 1.00 88.38 86 ILE A CA 1
ATOM 664 C C . ILE A 1 86 ? -1.734 -6.794 -11.997 1.00 88.38 86 ILE A C 1
ATOM 666 O O . ILE A 1 86 ? -0.651 -6.791 -12.581 1.00 88.38 86 ILE A O 1
ATOM 670 N N . ALA A 1 87 ? -2.225 -7.859 -11.350 1.00 80.06 87 ALA A N 1
ATOM 671 C CA . ALA A 1 87 ? -1.630 -9.198 -11.287 1.00 80.06 87 ALA A CA 1
ATOM 672 C C . ALA A 1 87 ? -1.910 -10.052 -12.535 1.00 80.06 87 ALA A C 1
ATOM 674 O O . ALA A 1 87 ? -2.548 -9.549 -13.487 1.00 80.06 87 ALA A O 1
#